Protein AF-A0A920LQ41-F1 (afdb_monomer)

Solvent-accessible surface area (backbone atoms only — not compara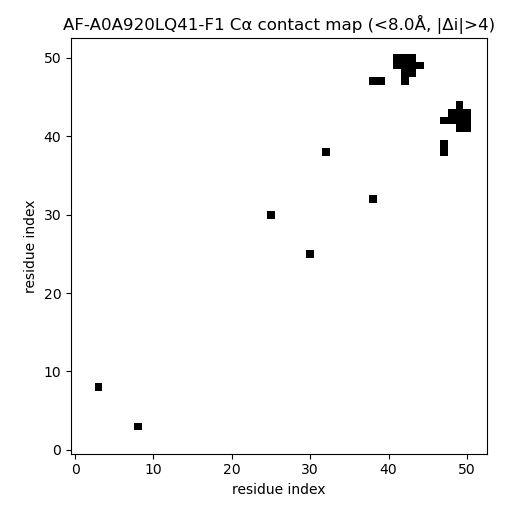ble to full-atom values): 3410 Å² total; per-residue (Å²): 132,88,77,88,42,71,69,55,53,52,53,52,54,52,52,50,52,50,51,51,53,50,49,51,64,73,67,32,73,85,56,73,66,72,81,47,77,74,67,50,81,54,32,73,40,101,84,59,44,69,60,75,134

Foldseek 3Di:
DDDDDVVNVVVVVVVVVVVVVVVCVVPPCVCVPVPDPVLVPAAPDPVSDGDDD

Sequence (53 aa):
MVRLTPKFIYLIVLLAGLGLAAADHLTSRSMAGLGAPSDLGNACAPCGAPCTE

Secondary structure (DSSP, 8-state):
-----HHHHHHHHHHHHHHHHHHHHHH-GGGTTSS-GGGGTTB-STT-PBPP-

Structure (mmCIF, N/CA/C/O backbone):
data_AF-A0A920LQ41-F1
#
_entry.id   AF-A0A920LQ41-F1
#
loop_
_atom_site.group_PDB
_atom_site.id
_atom_site.type_symbol
_atom_site.label_atom_id
_atom_site.label_alt_id
_atom_site.label_comp_id
_atom_site.label_asym_id
_atom_site.label_entity_id
_atom_site.label_seq_id
_atom_site.pdbx_PDB_ins_code
_atom_site.Cartn_x
_atom_site.Cartn_y
_atom_site.Cartn_z
_atom_site.occupancy
_atom_site.B_iso_or_equiv
_atom_site.auth_seq_id
_atom_site.auth_comp_id
_atom_site.auth_asym_id
_atom_site.auth_atom_id
_atom_site.pdbx_PDB_model_num
ATOM 1 N N . MET A 1 1 ? -11.443 15.755 19.461 1.00 53.81 1 MET A N 1
ATOM 2 C CA . MET A 1 1 ? -10.981 14.361 19.650 1.00 53.81 1 MET A CA 1
ATOM 3 C C . MET A 1 1 ? -11.536 13.520 18.513 1.00 53.81 1 MET A C 1
ATOM 5 O O . MET A 1 1 ? -12.752 13.415 18.400 1.00 53.81 1 MET A O 1
ATOM 9 N N . VAL A 1 2 ? -10.676 12.993 17.638 1.00 67.12 2 VAL A N 1
ATOM 10 C CA . VAL A 1 2 ? -11.107 12.080 16.567 1.00 67.12 2 VAL A CA 1
ATOM 11 C C . VAL A 1 2 ? -11.580 10.790 17.227 1.00 67.12 2 VAL A C 1
ATOM 13 O O . VAL A 1 2 ? -10.812 10.129 17.921 1.00 67.12 2 VAL A O 1
ATOM 16 N N . ARG A 1 3 ? -12.861 10.453 17.065 1.00 77.12 3 ARG A N 1
ATOM 17 C CA . ARG A 1 3 ? -13.384 9.173 17.542 1.00 77.12 3 ARG A CA 1
ATOM 18 C C . ARG A 1 3 ? -13.019 8.101 16.524 1.00 77.12 3 ARG A C 1
ATOM 20 O O . ARG A 1 3 ? -13.546 8.118 15.413 1.00 77.12 3 ARG A O 1
ATOM 27 N N . LEU A 1 4 ? -12.131 7.182 16.905 1.00 80.44 4 LEU A N 1
ATOM 28 C CA . LEU A 1 4 ? -11.872 5.975 16.124 1.00 80.44 4 LEU A CA 1
ATOM 29 C C . LEU A 1 4 ? -13.132 5.107 16.149 1.00 80.44 4 LEU A C 1
ATOM 31 O O . LEU A 1 4 ? -13.415 4.411 17.119 1.00 80.44 4 LEU A O 1
ATOM 35 N N . THR A 1 5 ? -13.915 5.190 15.081 1.00 92.06 5 THR A N 1
ATOM 36 C CA . THR A 1 5 ? -15.010 4.258 14.822 1.00 92.06 5 THR A CA 1
ATOM 37 C C . THR A 1 5 ? -14.506 3.135 13.915 1.00 92.06 5 THR A C 1
ATOM 39 O O . THR A 1 5 ? -13.540 3.342 13.173 1.00 92.06 5 THR A O 1
ATOM 42 N N . PRO A 1 6 ? -15.170 1.966 13.895 1.00 93.81 6 PRO A N 1
ATOM 43 C CA . PRO A 1 6 ? -14.821 0.885 12.974 1.00 93.81 6 PRO A CA 1
ATOM 44 C C . PRO A 1 6 ? -14.743 1.355 11.517 1.00 93.81 6 PRO A C 1
ATOM 46 O O . PRO A 1 6 ? -13.828 0.982 10.794 1.00 93.81 6 PRO A O 1
ATOM 49 N N . LYS A 1 7 ? -15.630 2.275 11.109 1.00 93.19 7 LYS A N 1
ATOM 50 C CA . LYS A 1 7 ? -15.599 2.914 9.785 1.00 93.19 7 LYS A CA 1
ATOM 51 C C . LYS A 1 7 ? -14.258 3.592 9.486 1.00 93.19 7 LYS A C 1
ATOM 53 O O . LYS A 1 7 ? -13.741 3.432 8.386 1.00 93.19 7 LYS A O 1
ATOM 58 N N . PHE A 1 8 ? -13.692 4.333 10.440 1.00 94.56 8 PHE A N 1
ATOM 59 C CA . PHE A 1 8 ? -12.379 4.956 10.255 1.00 94.56 8 PHE A CA 1
ATOM 60 C C . PHE A 1 8 ? -11.267 3.916 10.144 1.00 94.56 8 PHE A C 1
ATOM 62 O O . PHE A 1 8 ? -10.394 4.072 9.299 1.00 94.56 8 PHE A O 1
ATOM 69 N N . ILE A 1 9 ? -11.325 2.840 10.932 1.00 94.25 9 ILE A N 1
ATOM 70 C CA . ILE A 1 9 ? -10.352 1.742 10.846 1.00 94.25 9 ILE A CA 1
ATOM 71 C C . ILE A 1 9 ? -10.404 1.100 9.455 1.00 94.25 9 ILE A C 1
ATOM 73 O O . ILE A 1 9 ? -9.366 0.966 8.812 1.00 94.25 9 ILE A O 1
ATOM 77 N N . TYR A 1 10 ? -11.600 0.786 8.948 1.00 95.38 10 TYR A N 1
ATOM 78 C CA . TYR A 1 10 ? -11.762 0.237 7.599 1.00 95.38 10 TYR A CA 1
ATOM 79 C C . TYR A 1 10 ? -11.219 1.171 6.521 1.00 95.38 10 TYR A C 1
ATOM 81 O O . TYR A 1 10 ? -10.502 0.718 5.633 1.00 95.38 10 TYR A O 1
ATOM 89 N N . LEU A 1 11 ? -11.517 2.470 6.610 1.00 96.81 11 LEU A N 1
ATOM 90 C CA . LEU A 1 11 ? -10.997 3.454 5.661 1.00 96.81 11 LEU A CA 1
ATOM 91 C C . LEU A 1 11 ? -9.468 3.521 5.689 1.00 96.81 11 LEU A C 1
ATOM 93 O O . LEU A 1 11 ? -8.851 3.541 4.630 1.00 96.81 11 LEU A O 1
ATOM 97 N N . ILE A 1 12 ? -8.856 3.513 6.875 1.00 96.69 12 ILE A N 1
ATOM 98 C CA . ILE A 1 12 ? -7.395 3.534 7.013 1.00 96.69 12 ILE A CA 1
ATOM 99 C C . ILE A 1 12 ? -6.780 2.279 6.391 1.00 96.69 12 ILE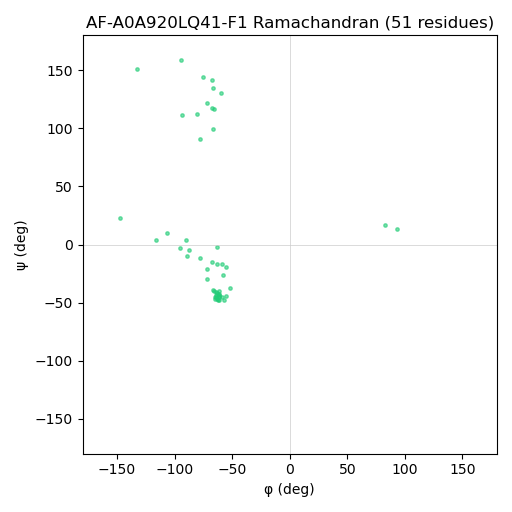 A C 1
ATOM 101 O O . ILE A 1 12 ? -5.846 2.397 5.604 1.00 96.69 12 ILE A O 1
ATOM 105 N N . VAL A 1 13 ? -7.312 1.093 6.697 1.00 97.50 13 VAL A N 1
ATOM 106 C CA . VAL A 1 13 ? -6.810 -0.177 6.144 1.00 97.50 13 VAL A CA 1
ATOM 107 C C . VAL A 1 13 ? -6.942 -0.201 4.621 1.00 97.50 13 VAL A C 1
ATOM 109 O O . VAL A 1 13 ? -6.003 -0.589 3.929 1.00 97.50 13 VAL A O 1
ATOM 112 N N . LEU A 1 14 ? -8.076 0.262 4.091 1.00 98.19 14 LEU A N 1
ATOM 113 C CA . LEU A 1 14 ? -8.327 0.305 2.653 1.00 98.19 14 LEU A CA 1
ATOM 114 C C . LEU A 1 14 ? -7.371 1.269 1.936 1.00 98.19 14 LEU A C 1
ATOM 116 O O . LEU A 1 14 ? -6.785 0.908 0.917 1.00 98.19 14 LEU A O 1
ATOM 120 N N . LEU A 1 15 ? -7.167 2.467 2.490 1.00 98.31 15 LEU A N 1
ATOM 121 C CA . LEU A 1 15 ? -6.225 3.448 1.947 1.00 98.31 15 LEU A CA 1
ATOM 122 C C . LEU A 1 15 ? -4.775 2.962 2.035 1.00 98.31 15 LEU A C 1
ATOM 124 O O . LEU A 1 15 ? -4.018 3.145 1.086 1.00 98.31 15 LEU A O 1
ATOM 128 N N . ALA A 1 16 ? -4.396 2.317 3.140 1.00 98.25 16 ALA A N 1
ATOM 129 C CA . ALA A 1 16 ? -3.063 1.748 3.305 1.00 98.25 16 ALA A CA 1
ATOM 130 C C . ALA A 1 16 ? -2.796 0.641 2.275 1.00 98.25 16 ALA A C 1
ATOM 132 O O . ALA A 1 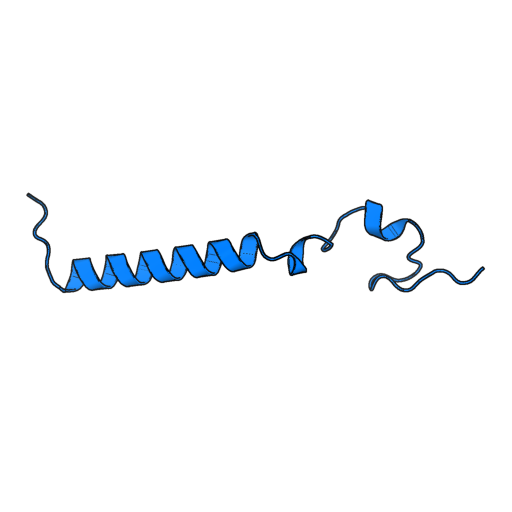16 ? -1.760 0.664 1.615 1.00 98.25 16 ALA A O 1
ATOM 133 N N . GLY A 1 17 ? -3.745 -0.283 2.088 1.00 98.12 17 GLY A N 1
ATOM 134 C CA . GLY A 1 17 ? -3.634 -1.346 1.086 1.00 98.12 17 GLY A CA 1
ATOM 135 C C . GLY A 1 17 ? -3.543 -0.802 -0.341 1.00 98.12 17 GLY A C 1
ATOM 136 O O . GLY A 1 17 ? -2.676 -1.222 -1.105 1.00 98.12 17 GLY A O 1
ATOM 137 N N . LEU A 1 18 ? -4.380 0.185 -0.679 1.00 98.06 18 LEU A N 1
ATOM 138 C CA . LEU A 1 18 ? -4.334 0.856 -1.979 1.00 98.06 18 LEU A CA 1
ATOM 139 C C . LEU A 1 18 ? -2.988 1.555 -2.211 1.00 98.06 18 LEU A C 1
ATOM 141 O O . LEU A 1 18 ? -2.405 1.412 -3.283 1.00 98.06 18 LEU A O 1
ATOM 1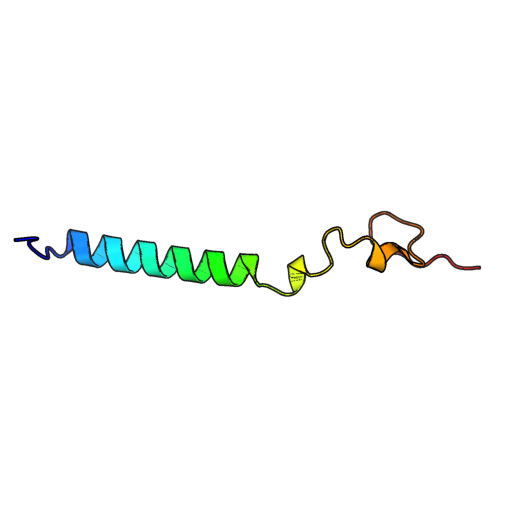45 N N . GLY A 1 19 ? -2.484 2.284 -1.213 1.00 97.75 19 GLY A N 1
ATOM 146 C CA . GLY A 1 19 ? -1.192 2.965 -1.294 1.00 97.75 19 GLY A CA 1
ATOM 147 C C . GLY A 1 19 ? -0.032 1.992 -1.497 1.00 97.75 19 GLY A C 1
ATOM 148 O O . GLY A 1 19 ? 0.847 2.258 -2.313 1.00 97.75 19 GLY A O 1
ATOM 149 N N . LEU A 1 20 ? -0.060 0.844 -0.815 1.00 97.38 20 LEU A N 1
ATOM 150 C CA . LEU A 1 20 ? 0.957 -0.196 -0.966 1.00 97.38 20 LEU A CA 1
ATOM 151 C C . LEU A 1 20 ? 0.946 -0.799 -2.375 1.00 97.38 20 LEU A C 1
ATOM 153 O O . LEU A 1 20 ? 1.994 -0.896 -3.004 1.00 97.38 20 LEU A O 1
ATOM 157 N N . ALA A 1 21 ? -0.237 -1.147 -2.889 1.00 95.69 21 ALA A N 1
ATOM 158 C CA . ALA A 1 21 ? -0.389 -1.695 -4.235 1.00 95.69 21 A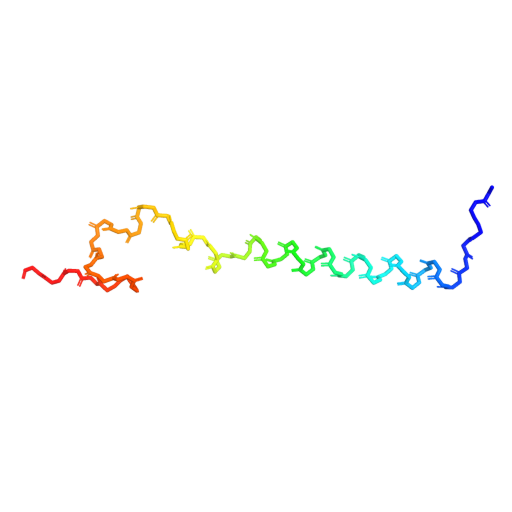LA A CA 1
ATOM 159 C C . ALA A 1 21 ? 0.021 -0.684 -5.318 1.00 95.69 21 ALA A C 1
ATOM 161 O O . ALA A 1 21 ? 0.694 -1.040 -6.282 1.00 95.69 21 ALA A O 1
ATOM 162 N N . ALA A 1 22 ? -0.343 0.590 -5.147 1.00 94.69 22 ALA A N 1
ATOM 163 C CA . ALA A 1 22 ? 0.073 1.654 -6.053 1.00 94.69 22 ALA A CA 1
ATOM 164 C C . ALA A 1 22 ? 1.596 1.849 -6.033 1.00 94.69 22 ALA A C 1
ATOM 166 O O . ALA A 1 22 ? 2.208 1.979 -7.090 1.00 94.69 22 ALA A O 1
ATOM 167 N N . ALA A 1 23 ? 2.220 1.838 -4.852 1.00 92.12 23 ALA A N 1
ATOM 168 C CA . ALA A 1 23 ? 3.669 1.954 -4.723 1.00 92.12 23 ALA A CA 1
ATOM 169 C C . ALA A 1 23 ? 4.400 0.768 -5.368 1.00 92.12 23 ALA A C 1
ATOM 171 O O . ALA A 1 23 ? 5.350 0.984 -6.120 1.00 92.12 23 ALA A O 1
ATOM 172 N N . ASP A 1 24 ? 3.938 -0.461 -5.130 1.00 90.38 24 ASP A N 1
ATOM 173 C CA . ASP A 1 24 ? 4.472 -1.665 -5.777 1.00 90.38 24 ASP A CA 1
ATOM 174 C C . ASP A 1 24 ? 4.379 -1.560 -7.304 1.00 90.38 24 ASP A C 1
ATOM 176 O O . ASP A 1 24 ? 5.378 -1.708 -8.003 1.00 90.38 24 ASP A O 1
ATOM 180 N N . HIS A 1 25 ? 3.217 -1.169 -7.830 1.00 86.38 25 HIS A N 1
ATOM 181 C CA . HIS A 1 25 ? 3.025 -1.017 -9.269 1.00 86.38 25 HIS A CA 1
ATOM 182 C C . HIS A 1 25 ? 3.920 0.078 -9.878 1.00 86.38 25 HIS A C 1
ATOM 184 O O . HIS A 1 25 ? 4.475 -0.107 -10.960 1.00 86.38 25 HIS A O 1
ATOM 190 N N . LEU A 1 26 ? 4.074 1.224 -9.208 1.00 85.62 26 LEU A N 1
ATOM 191 C CA . LEU A 1 26 ? 4.909 2.334 -9.691 1.00 85.62 26 LEU A CA 1
ATOM 192 C C . LEU A 1 26 ? 6.410 2.038 -9.600 1.00 85.62 26 LEU A C 1
ATOM 194 O O . LEU A 1 26 ? 7.184 2.556 -10.401 1.00 85.62 26 LEU A O 1
ATOM 198 N N . THR A 1 27 ? 6.827 1.225 -8.630 1.00 83.12 27 THR A N 1
ATOM 199 C CA . THR A 1 27 ? 8.234 0.833 -8.431 1.00 83.12 27 THR A CA 1
ATOM 200 C C . THR A 1 27 ? 8.583 -0.499 -9.093 1.00 83.12 27 THR A C 1
ATOM 202 O O . THR A 1 27 ? 9.744 -0.916 -9.081 1.00 83.12 27 THR A O 1
ATOM 205 N N . SER A 1 28 ? 7.599 -1.165 -9.700 1.00 74.75 28 SER A N 1
ATOM 206 C CA . SER A 1 28 ? 7.793 -2.439 -10.374 1.00 74.75 28 SER A CA 1
ATOM 207 C C . SER A 1 28 ? 8.804 -2.290 -11.508 1.00 74.75 28 SER A C 1
ATOM 209 O O . SER A 1 28 ? 8.679 -1.429 -12.380 1.00 74.75 28 SER A O 1
ATOM 211 N N . ARG A 1 29 ? 9.795 -3.191 -11.542 1.00 67.31 29 ARG A N 1
ATOM 212 C CA . ARG A 1 29 ? 10.816 -3.239 -12.605 1.00 67.31 29 ARG A CA 1
ATOM 213 C C . ARG A 1 29 ? 10.224 -3.441 -14.002 1.00 67.31 29 ARG A C 1
ATOM 215 O O . ARG A 1 29 ? 10.908 -3.164 -14.978 1.00 67.31 29 ARG A O 1
ATOM 222 N N . SER A 1 30 ? 8.969 -3.879 -14.106 1.00 64.00 30 SER A N 1
ATOM 223 C CA . SER A 1 30 ? 8.230 -3.927 -15.374 1.00 64.00 30 SER A CA 1
ATOM 224 C C . SER A 1 30 ? 8.114 -2.554 -16.057 1.00 64.00 30 SER A C 1
ATOM 226 O O . SER A 1 30 ? 8.056 -2.491 -17.280 1.00 64.00 30 SER A O 1
ATOM 228 N N . MET A 1 31 ? 8.159 -1.458 -15.291 1.00 56.47 31 MET A N 1
ATOM 229 C CA . MET A 1 31 ? 8.157 -0.083 -15.805 1.00 56.47 31 MET A CA 1
ATOM 230 C C . MET A 1 31 ? 9.558 0.470 -16.095 1.00 56.47 31 MET A C 1
ATOM 232 O O . MET A 1 31 ? 9.674 1.527 -16.708 1.00 56.47 31 MET A O 1
ATOM 236 N N . ALA A 1 32 ? 10.629 -0.224 -15.692 1.00 59.00 32 ALA A N 1
ATOM 237 C CA . ALA A 1 32 ? 11.998 0.288 -15.795 1.00 59.00 32 ALA A CA 1
ATOM 238 C C . ALA A 1 32 ? 12.513 0.432 -17.244 1.00 59.00 32 ALA A C 1
ATOM 240 O O . ALA A 1 32 ? 13.500 1.128 -17.452 1.00 59.00 32 ALA A O 1
ATOM 241 N N . GLY A 1 33 ? 11.842 -0.189 -18.223 1.00 55.12 33 GLY A N 1
ATOM 242 C CA . GLY A 1 33 ? 12.140 -0.071 -19.660 1.00 55.12 33 GLY A CA 1
ATOM 243 C C . GLY A 1 33 ? 11.016 0.571 -20.486 1.00 55.12 33 GLY A C 1
ATOM 244 O O . GLY A 1 33 ? 11.110 0.647 -21.709 1.00 55.12 33 GLY A O 1
ATOM 245 N N . LEU A 1 34 ? 9.928 1.037 -19.856 1.00 56.53 34 LEU A N 1
ATOM 246 C CA . LEU A 1 34 ? 8.839 1.706 -20.574 1.00 56.53 34 LEU A CA 1
ATOM 247 C C . LEU A 1 34 ? 9.251 3.150 -20.899 1.00 56.53 34 LEU A C 1
ATOM 249 O O . LEU A 1 34 ? 9.032 4.070 -20.116 1.00 56.53 34 LEU A O 1
ATOM 253 N N . GLY A 1 35 ? 9.860 3.338 -22.073 1.00 57.62 35 GLY A N 1
ATOM 254 C CA . GLY A 1 35 ? 10.178 4.656 -22.634 1.00 57.62 35 GLY A CA 1
ATOM 255 C C . GLY A 1 35 ? 11.574 5.198 -22.316 1.00 57.62 35 GLY A C 1
ATOM 256 O O . GLY A 1 35 ? 11.824 6.379 -22.558 1.00 57.62 35 GLY A O 1
ATOM 257 N N . ALA A 1 36 ? 12.494 4.374 -21.802 1.00 58.91 36 ALA A N 1
ATOM 258 C CA . ALA A 1 36 ? 13.888 4.779 -21.655 1.00 58.91 36 ALA A CA 1
ATOM 259 C C . ALA A 1 36 ? 14.561 4.844 -23.047 1.00 58.91 36 ALA A C 1
ATOM 261 O O . ALA A 1 36 ? 14.614 3.835 -23.749 1.00 58.91 36 ALA A O 1
ATOM 262 N N . PRO A 1 37 ? 15.112 5.998 -23.477 1.00 52.94 37 PRO A N 1
ATOM 263 C CA . PRO A 1 37 ? 15.748 6.140 -24.794 1.00 52.94 37 PRO A CA 1
ATOM 264 C C . PRO A 1 37 ? 16.988 5.243 -24.967 1.00 52.94 37 PRO A C 1
ATOM 266 O O . PRO A 1 37 ? 17.426 5.000 -26.088 1.00 52.94 37 PRO A O 1
ATOM 269 N N . SER A 1 38 ? 17.540 4.730 -23.863 1.00 52.19 38 SER A N 1
ATOM 270 C CA . SER A 1 38 ? 18.663 3.790 -23.824 1.00 52.19 38 SER A CA 1
ATOM 271 C C . SER A 1 38 ? 18.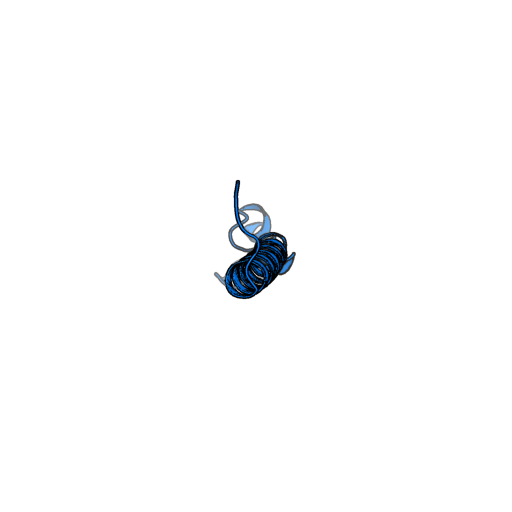303 2.373 -24.293 1.00 52.19 38 SER A C 1
ATOM 273 O O . SER A 1 38 ? 19.198 1.648 -24.719 1.00 52.19 38 SER A O 1
ATOM 275 N N . ASP A 1 39 ? 17.022 1.987 -24.270 1.00 53.50 39 ASP A N 1
ATOM 276 C CA . ASP A 1 39 ? 16.549 0.681 -24.765 1.00 53.50 39 ASP A CA 1
ATOM 277 C C . ASP A 1 39 ? 16.456 0.622 -26.303 1.00 53.50 39 ASP A C 1
ATOM 279 O O . ASP A 1 39 ? 16.341 -0.457 -26.881 1.00 53.50 39 ASP A O 1
ATOM 283 N N . LEU A 1 40 ? 16.563 1.765 -26.998 1.00 54.16 40 LEU A N 1
ATOM 284 C CA . LEU A 1 40 ? 16.563 1.826 -28.465 1.00 54.16 40 LEU A CA 1
ATOM 285 C C . LEU A 1 40 ? 17.954 1.718 -29.101 1.00 54.16 40 LEU A C 1
ATOM 287 O O . LEU A 1 40 ? 18.060 1.787 -30.323 1.00 54.16 40 LEU A O 1
ATOM 291 N N . GLY A 1 41 ? 19.013 1.500 -28.311 1.00 55.12 41 GLY A N 1
ATOM 292 C CA . GLY A 1 41 ? 20.397 1.451 -28.804 1.00 55.12 41 GLY A CA 1
ATOM 293 C C . GLY A 1 41 ? 20.652 0.440 -29.936 1.00 55.12 41 GLY A C 1
ATOM 294 O O . GLY A 1 41 ? 21.628 0.598 -30.662 1.00 55.12 41 GLY A O 1
ATOM 295 N N . ASN A 1 42 ? 19.768 -0.554 -30.114 1.00 55.06 42 ASN A N 1
ATOM 296 C CA . ASN A 1 42 ? 19.707 -1.439 -31.285 1.00 55.06 42 ASN A CA 1
ATOM 297 C C . ASN A 1 42 ? 18.266 -1.897 -31.622 1.00 55.06 42 ASN A C 1
ATOM 299 O O . ASN A 1 42 ? 18.078 -2.969 -32.195 1.00 55.06 42 ASN A O 1
ATOM 303 N N . ALA A 1 43 ? 17.231 -1.158 -31.204 1.00 62.28 43 ALA A N 1
ATOM 304 C CA . ALA A 1 43 ? 15.845 -1.587 -31.406 1.00 62.28 43 ALA A CA 1
ATOM 305 C C . ALA A 1 43 ? 15.271 -0.996 -32.700 1.00 62.28 43 ALA A C 1
ATOM 307 O O . ALA A 1 43 ? 15.003 0.201 -32.782 1.00 62.28 43 ALA A O 1
ATOM 308 N N . CYS A 1 44 ? 15.029 -1.846 -33.697 1.00 65.50 44 CYS A N 1
ATOM 309 C CA . CYS A 1 44 ? 14.440 -1.446 -34.979 1.00 65.50 44 CYS A CA 1
ATOM 310 C C . CYS A 1 44 ? 12.899 -1.468 -34.976 1.00 65.50 44 CYS A C 1
ATOM 312 O O . CYS A 1 44 ? 12.275 -1.072 -35.959 1.00 65.50 44 CYS A O 1
ATOM 314 N N . ALA A 1 45 ? 12.263 -1.920 -33.888 1.00 61.34 45 ALA A N 1
ATOM 315 C CA . ALA A 1 45 ? 10.808 -1.978 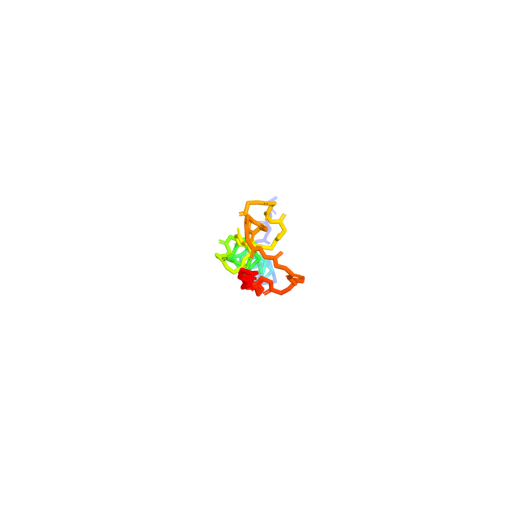-33.760 1.00 61.34 45 ALA A CA 1
ATOM 316 C C . ALA A 1 45 ? 10.332 -1.400 -32.414 1.00 61.34 45 ALA A C 1
ATOM 318 O O . ALA A 1 45 ? 11.032 -1.549 -31.410 1.00 61.34 45 ALA A O 1
ATOM 319 N N . PRO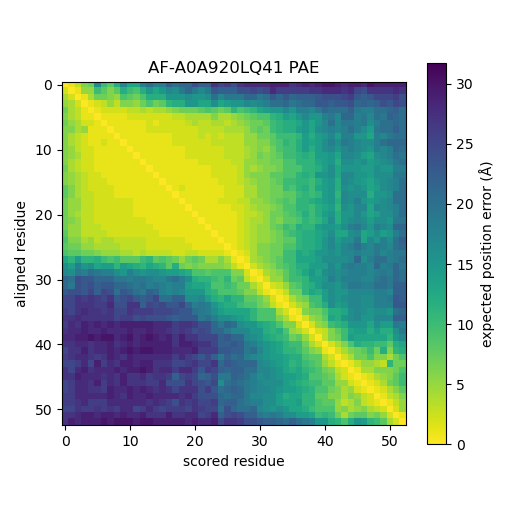 A 1 46 ? 9.110 -0.828 -32.349 1.00 57.31 46 PRO A N 1
ATOM 320 C CA . PRO A 1 46 ? 8.543 -0.219 -31.137 1.00 57.31 46 PRO A CA 1
ATOM 321 C C . PRO A 1 46 ? 8.320 -1.203 -29.970 1.00 57.31 46 PRO A C 1
ATOM 323 O O . PRO A 1 46 ? 7.896 -0.790 -28.896 1.00 57.31 46 PRO A O 1
ATOM 326 N N . CYS A 1 47 ? 8.602 -2.494 -30.169 1.00 63.78 47 CYS A N 1
ATOM 327 C CA . CYS A 1 47 ? 8.577 -3.556 -29.164 1.00 63.78 47 CYS A CA 1
ATOM 328 C C . CYS A 1 47 ? 9.974 -4.038 -28.716 1.00 63.78 47 CYS A C 1
ATOM 330 O O . CYS A 1 47 ? 10.062 -5.060 -28.039 1.00 63.78 47 CYS A O 1
ATOM 332 N N . GLY A 1 48 ? 11.060 -3.354 -29.095 1.00 62.47 48 GLY A N 1
ATOM 333 C CA . GLY A 1 48 ? 12.419 -3.723 -28.674 1.00 62.47 48 GLY A CA 1
ATOM 334 C C . GLY A 1 48 ? 13.078 -4.830 -29.508 1.00 62.47 48 GLY A C 1
ATOM 335 O O . GLY A 1 48 ? 14.053 -5.427 -29.061 1.00 62.47 48 GLY A O 1
ATOM 336 N N . ALA A 1 49 ? 12.564 -5.141 -30.706 1.00 67.69 49 ALA A N 1
ATOM 337 C CA . ALA A 1 49 ? 13.185 -6.145 -31.574 1.00 67.69 49 ALA A CA 1
ATOM 338 C C . ALA A 1 49 ? 14.562 -5.662 -32.080 1.00 67.69 49 ALA A C 1
ATOM 340 O O . ALA A 1 49 ? 14.660 -4.509 -32.518 1.00 67.69 49 ALA A O 1
ATOM 341 N N . PRO A 1 50 ? 15.607 -6.514 -32.052 1.00 69.06 50 PRO A N 1
ATOM 342 C CA . PRO A 1 50 ? 16.948 -6.117 -32.457 1.00 69.06 50 PRO A CA 1
ATOM 343 C C . PRO A 1 50 ? 17.012 -5.838 -33.961 1.00 69.06 50 PRO A C 1
ATOM 345 O O . PRO A 1 50 ? 16.417 -6.561 -34.763 1.00 69.06 50 PRO A O 1
ATOM 348 N N . CYS A 1 51 ? 17.775 -4.820 -34.346 1.00 68.94 51 CYS A N 1
ATOM 349 C CA . CYS A 1 51 ? 18.247 -4.683 -35.715 1.00 68.94 51 CYS A CA 1
ATOM 350 C C . CYS A 1 51 ? 19.201 -5.855 -35.991 1.00 68.94 51 CYS A C 1
ATOM 352 O O . CYS A 1 51 ? 20.214 -6.012 -35.304 1.00 68.94 51 CYS A O 1
ATOM 354 N N . THR A 1 52 ? 18.837 -6.716 -36.938 1.00 73.88 52 THR 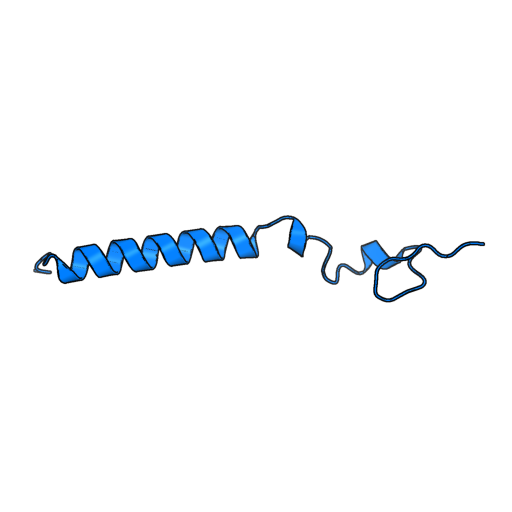A N 1
ATOM 355 C CA . THR A 1 52 ? 19.818 -7.584 -37.604 1.00 73.88 52 THR A CA 1
ATOM 356 C C . THR A 1 52 ? 20.589 -6.706 -38.589 1.00 73.88 52 THR A C 1
ATOM 358 O O . THR A 1 52 ? 20.019 -5.735 -39.087 1.00 73.88 52 THR A O 1
ATOM 361 N N . GLU A 1 53 ? 21.886 -6.972 -38.748 1.00 62.16 53 GLU A N 1
ATOM 362 C CA . GLU A 1 53 ? 22.813 -6.172 -39.568 1.00 62.16 53 GLU A CA 1
ATOM 363 C C . GLU A 1 53 ? 22.336 -5.918 -41.007 1.00 62.16 53 GLU A C 1
ATOM 365 O O . GLU A 1 53 ? 21.727 -6.832 -41.612 1.00 62.16 53 GLU A O 1
#

Radius of gyration: 21.12 Å; Cα contacts (8 Å, |Δi|>4): 15; chains: 1; bounding box: 38×22×59 Å

pLDDT: mean 76.11, std 17.12, range [52.19, 98.31]

Mean predicted aligned error: 13.01 Å